Protein AF-A0A401UQ04-F1 (afdb_monomer_lite)

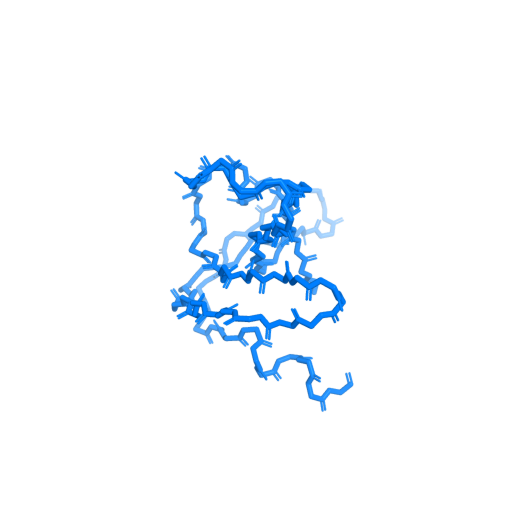pLDDT: mean 78.97, std 14.31, range [36.0, 96.69]

Foldseek 3Di:
DKDKDKDCADPVPRRNQKIKIWMDAEDVVCVVVVVWHTKIFIDGPRHTPDIDWDFTQWYWYADPVGDIDIDGDGDTVVVVVPD

InterPro domains:
  IPR002192 Pyruvate phosphate dikinase, AMP/ATP-binding [PF01326] (2-68)
  IPR006319 Phosphoenolpyruvate synthase [PTHR43030] (2-61)

Organism: NCBI:txid360422

Sequence (83 aa):
MASGIMFTADPISGNSKVTFIDASFGLGEALVSGLVNADIYKAKAGKIIDKKISTKKVAIYGIPKGGTEQRERLMRISRMIKH

Structure (mmCIF, N/CA/C/O backbone):
data_AF-A0A401UQ04-F1
#
_entry.id   AF-A0A401UQ04-F1
#
loop_
_atom_site.group_PDB
_atom_site.id
_atom_site.type_symbol
_atom_site.label_atom_id
_atom_site.label_alt_id
_atom_site.label_comp_id
_atom_site.label_asym_id
_atom_site.label_entity_id
_atom_site.label_seq_id
_atom_site.pdbx_PDB_ins_code
_atom_site.Cartn_x
_atom_site.Cartn_y
_atom_site.Cartn_z
_atom_site.occupancy
_atom_site.B_iso_or_equiv
_atom_site.auth_seq_id
_atom_site.auth_c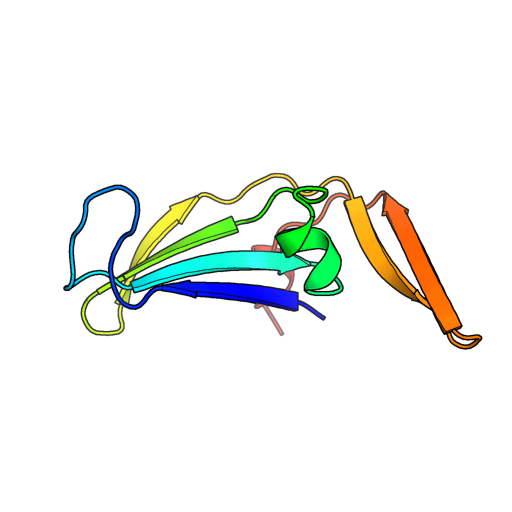omp_id
_atom_site.auth_asym_id
_atom_site.auth_atom_id
_atom_site.pdbx_PDB_model_num
ATOM 1 N N . MET A 1 1 ? 2.498 -10.146 -11.217 1.00 62.47 1 MET A N 1
ATOM 2 C CA . MET A 1 1 ? 3.133 -9.947 -9.899 1.00 62.47 1 MET A CA 1
ATOM 3 C C . MET A 1 1 ? 2.734 -8.582 -9.361 1.00 62.47 1 MET A C 1
ATOM 5 O O . MET A 1 1 ? 2.684 -7.630 -10.138 1.00 62.47 1 MET A O 1
ATOM 9 N N . ALA A 1 2 ? 2.409 -8.513 -8.074 1.00 75.25 2 ALA A N 1
ATOM 10 C CA . ALA A 1 2 ? 2.121 -7.282 -7.344 1.00 75.25 2 ALA A CA 1
ATOM 11 C C . ALA A 1 2 ? 3.004 -7.248 -6.091 1.00 75.25 2 ALA A C 1
ATOM 13 O O . ALA A 1 2 ? 3.390 -8.304 -5.589 1.00 75.25 2 ALA A O 1
ATOM 14 N N . SER A 1 3 ? 3.323 -6.053 -5.617 1.00 82.44 3 SER A N 1
ATOM 15 C CA . SER A 1 3 ? 4.109 -5.814 -4.407 1.00 82.44 3 SER A CA 1
ATOM 16 C C . SER A 1 3 ? 3.492 -4.665 -3.614 1.00 82.44 3 SER A C 1
ATOM 18 O O . SER A 1 3 ? 2.692 -3.894 -4.148 1.00 82.44 3 SER A O 1
ATOM 20 N N . GLY A 1 4 ? 3.812 -4.574 -2.326 1.00 85.12 4 GLY A N 1
ATOM 21 C CA . GLY A 1 4 ? 3.202 -3.579 -1.457 1.00 85.12 4 GLY A CA 1
ATOM 22 C C . GLY A 1 4 ? 3.911 -3.399 -0.123 1.00 85.12 4 GLY A C 1
ATOM 23 O O . GLY A 1 4 ? 4.722 -4.235 0.273 1.00 85.12 4 GLY A O 1
ATOM 24 N N . ILE A 1 5 ? 3.567 -2.313 0.563 1.00 88.50 5 ILE A N 1
ATOM 25 C CA . ILE A 1 5 ? 3.949 -2.013 1.944 1.00 88.50 5 ILE A CA 1
ATOM 26 C C . ILE A 1 5 ? 2.677 -2.043 2.794 1.00 88.50 5 ILE A C 1
ATOM 28 O O . ILE A 1 5 ? 1.622 -1.574 2.369 1.00 88.50 5 ILE A O 1
ATOM 32 N N . MET A 1 6 ? 2.771 -2.586 4.006 1.00 91.81 6 MET A N 1
ATOM 33 C CA . MET A 1 6 ? 1.662 -2.615 4.953 1.00 91.81 6 MET A CA 1
ATOM 34 C C . MET A 1 6 ? 2.088 -2.032 6.296 1.00 91.81 6 MET A C 1
ATOM 36 O O . MET A 1 6 ? 3.113 -2.417 6.852 1.00 91.81 6 MET A O 1
ATOM 40 N N . PHE A 1 7 ? 1.239 -1.166 6.839 1.00 93.12 7 PHE A N 1
ATOM 41 C CA . PHE A 1 7 ? 1.325 -0.665 8.203 1.00 93.12 7 PHE A CA 1
ATOM 42 C C . PHE A 1 7 ? 0.103 -1.142 8.989 1.00 93.12 7 PHE A C 1
ATOM 44 O O . PHE A 1 7 ? -1.031 -1.066 8.513 1.00 93.12 7 PHE A O 1
ATOM 51 N N . THR A 1 8 ? 0.317 -1.631 10.209 1.00 93.00 8 THR A N 1
ATOM 52 C CA . THR A 1 8 ? -0.766 -2.092 11.097 1.00 93.00 8 THR A CA 1
ATOM 53 C C . THR A 1 8 ? -1.547 -0.943 11.743 1.00 93.00 8 THR A C 1
ATOM 55 O O . THR A 1 8 ? -2.634 -1.175 12.264 1.00 93.00 8 THR A O 1
ATOM 58 N N . ALA A 1 9 ? -1.028 0.283 11.653 1.00 94.94 9 ALA A N 1
ATOM 59 C CA . ALA A 1 9 ? -1.690 1.533 12.008 1.00 94.94 9 ALA A CA 1
ATOM 60 C C . ALA A 1 9 ? -1.704 2.475 10.796 1.00 94.94 9 ALA A C 1
ATOM 62 O O . ALA A 1 9 ? -0.776 2.441 9.990 1.00 94.94 9 ALA A O 1
ATOM 63 N N . ASP A 1 10 ? -2.717 3.338 10.685 1.00 94.06 10 ASP A N 1
ATOM 64 C CA . ASP A 1 10 ? -2.772 4.363 9.639 1.00 94.06 10 ASP A CA 1
ATOM 65 C C . ASP A 1 10 ? -1.654 5.394 9.876 1.00 94.06 10 ASP A C 1
ATOM 67 O O . ASP A 1 10 ? -1.739 6.140 10.855 1.00 94.06 10 ASP A O 1
ATOM 71 N N . PRO A 1 11 ? -0.620 5.471 9.017 1.00 91.44 11 PRO A N 1
ATOM 72 C CA . PRO A 1 11 ? 0.516 6.363 9.235 1.00 91.44 11 PRO A CA 1
ATOM 73 C C . PRO A 1 11 ? 0.168 7.837 8.980 1.00 91.44 11 PRO A C 1
ATOM 75 O O . PRO A 1 11 ? 0.915 8.714 9.398 1.00 91.44 11 PRO A O 1
ATOM 78 N N . ILE A 1 12 ? -0.955 8.125 8.309 1.00 91.62 12 ILE A N 1
ATOM 79 C CA . ILE A 1 12 ? -1.410 9.491 8.022 1.00 91.62 12 ILE A CA 1
ATOM 80 C C . ILE A 1 12 ? -2.197 10.035 9.215 1.00 91.62 12 ILE A C 1
ATOM 82 O O . ILE A 1 12 ? -2.000 11.174 9.624 1.00 91.62 12 ILE A O 1
ATOM 86 N N . SER A 1 13 ? -3.108 9.228 9.768 1.00 92.94 13 S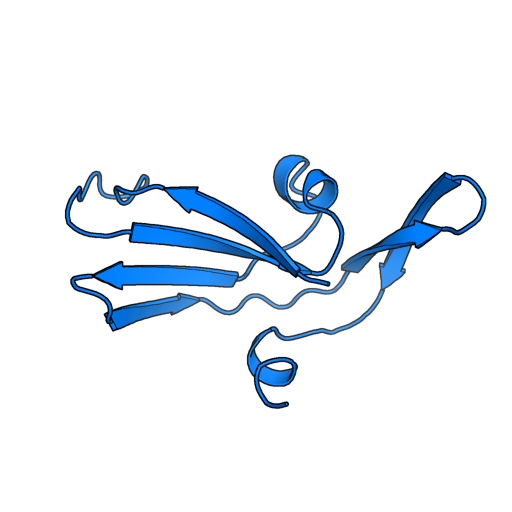ER A N 1
ATOM 87 C CA . SER A 1 13 ? -3.996 9.668 10.853 1.00 92.94 13 SER A CA 1
ATOM 88 C C . SER A 1 13 ? -3.573 9.195 12.249 1.00 92.94 13 SER A C 1
ATOM 90 O O . SER A 1 13 ? -4.238 9.539 13.222 1.00 92.94 13 SER A O 1
ATOM 92 N N . GLY A 1 14 ? -2.574 8.315 12.361 1.00 92.69 14 GLY A N 1
ATOM 93 C CA . GLY A 1 14 ? -2.175 7.648 13.608 1.00 92.69 14 GLY A CA 1
ATOM 94 C C . GLY A 1 14 ? -3.172 6.603 14.131 1.00 92.69 14 GLY A C 1
ATOM 95 O O . GLY A 1 14 ? -3.063 6.155 15.272 1.00 92.69 14 GLY A O 1
ATOM 96 N N . ASN A 1 15 ? -4.182 6.212 13.344 1.00 94.12 15 ASN A N 1
ATOM 97 C CA . ASN A 1 15 ? -5.242 5.327 13.828 1.00 94.12 15 ASN A CA 1
ATOM 98 C C . ASN A 1 15 ? -4.776 3.866 13.850 1.00 94.12 15 ASN A C 1
ATOM 100 O O . ASN A 1 15 ? -4.795 3.180 12.829 1.00 94.12 15 ASN A O 1
ATOM 104 N N . SER A 1 16 ? -4.431 3.366 15.036 1.00 95.75 16 SER A N 1
ATOM 105 C CA . SER A 1 16 ? -3.962 1.990 15.258 1.00 95.75 16 SER A CA 1
ATOM 106 C C . SER A 1 16 ? -5.009 0.899 15.022 1.00 95.75 16 SER A C 1
ATOM 108 O O . SER A 1 16 ? -4.676 -0.281 15.015 1.00 95.75 16 SER A O 1
ATOM 110 N N . LYS A 1 17 ? -6.281 1.262 14.811 1.00 96.56 17 LYS A N 1
ATOM 111 C CA . LYS A 1 17 ? -7.345 0.311 14.450 1.00 96.56 17 LYS A CA 1
ATOM 112 C C . LYS A 1 17 ? -7.497 0.142 12.939 1.00 96.56 17 LYS A C 1
ATOM 114 O O . LYS A 1 17 ? -8.380 -0.601 12.510 1.00 96.56 17 LYS A O 1
ATOM 119 N N . VAL A 1 18 ? -6.719 0.871 12.142 1.00 96.56 18 VAL A N 1
ATOM 120 C CA . VAL A 1 18 ? -6.789 0.856 10.683 1.00 96.56 18 VAL A CA 1
ATOM 121 C C . VAL A 1 18 ? -5.468 0.342 10.130 1.00 96.56 18 VAL A C 1
ATOM 123 O O . VAL A 1 18 ? -4.423 0.938 10.351 1.00 96.56 18 VAL A O 1
ATOM 126 N N . THR A 1 19 ? -5.532 -0.745 9.372 1.00 96.69 19 THR A N 1
ATOM 127 C CA . THR A 1 19 ? -4.413 -1.229 8.567 1.00 96.69 19 THR A CA 1
ATOM 128 C C . THR A 1 19 ? -4.350 -0.418 7.281 1.00 96.69 19 THR A C 1
ATOM 130 O O . THR A 1 19 ? -5.354 -0.297 6.575 1.00 96.69 19 THR A O 1
ATOM 133 N N . PHE A 1 20 ? -3.176 0.120 6.971 1.00 95.31 20 PHE A N 1
ATOM 134 C CA . PHE A 1 20 ? -2.901 0.863 5.748 1.00 95.31 20 PHE A CA 1
ATOM 135 C C . PHE A 1 20 ? -2.050 0.006 4.815 1.00 95.31 20 PHE A C 1
ATOM 137 O O . PHE A 1 20 ? -1.037 -0.552 5.2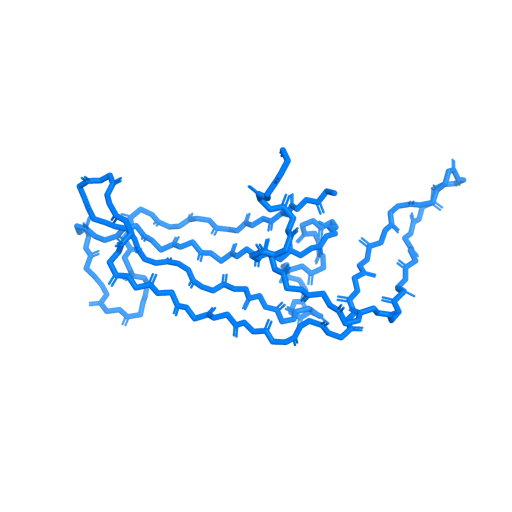34 1.00 95.31 20 PHE A O 1
ATOM 144 N N . ILE A 1 21 ? -2.462 -0.101 3.556 1.00 92.94 21 ILE A N 1
ATOM 145 C CA . ILE A 1 21 ? -1.792 -0.915 2.544 1.00 92.94 21 ILE A CA 1
ATOM 146 C C . ILE A 1 21 ? -1.524 -0.033 1.333 1.00 92.94 21 ILE A C 1
ATOM 148 O O . ILE A 1 21 ? -2.449 0.544 0.761 1.00 92.94 21 ILE A O 1
ATOM 152 N N . ASP A 1 22 ? -0.265 0.017 0.934 1.00 89.12 22 ASP A N 1
ATOM 153 C CA . ASP A 1 22 ? 0.197 0.601 -0.312 1.00 89.12 22 ASP A CA 1
ATOM 154 C C . ASP A 1 22 ? 0.538 -0.551 -1.274 1.00 89.12 22 ASP A C 1
ATOM 156 O O . ASP A 1 22 ? 1.351 -1.408 -0.933 1.00 89.12 22 ASP A O 1
ATOM 160 N N . ALA A 1 23 ? -0.117 -0.637 -2.437 1.00 86.06 23 ALA A N 1
ATOM 161 C CA . ALA A 1 23 ? 0.052 -1.740 -3.382 1.00 86.06 23 ALA A CA 1
ATOM 162 C C . ALA A 1 23 ? 0.285 -1.260 -4.820 1.00 86.06 23 ALA A C 1
ATOM 164 O O . ALA A 1 23 ? -0.517 -0.522 -5.401 1.00 86.06 23 ALA A O 1
ATOM 165 N N . SER A 1 24 ? 1.336 -1.771 -5.456 1.00 80.81 24 SER A N 1
ATOM 166 C CA . SER A 1 24 ? 1.668 -1.478 -6.848 1.00 80.81 24 SER A CA 1
ATOM 167 C C . SER A 1 24 ? 1.983 -2.733 -7.664 1.00 80.81 24 SER A C 1
ATOM 169 O O . SER A 1 24 ? 2.077 -3.851 -7.155 1.00 80.81 24 SER A O 1
ATOM 171 N N . PHE A 1 25 ? 2.084 -2.557 -8.981 1.00 72.75 25 PHE A N 1
ATOM 172 C CA . PHE A 1 25 ? 2.520 -3.619 -9.882 1.00 72.75 25 PHE A CA 1
ATOM 173 C C . PHE A 1 25 ? 4.038 -3.668 -9.981 1.00 72.75 25 PHE A C 1
ATOM 175 O O . PHE A 1 25 ? 4.706 -2.637 -9.961 1.00 72.75 25 PHE A O 1
ATOM 182 N N . GLY A 1 26 ? 4.553 -4.873 -10.217 1.00 70.75 26 GLY A N 1
ATOM 183 C CA . GLY A 1 26 ? 5.981 -5.087 -10.414 1.00 70.75 26 GLY A CA 1
ATOM 184 C C . GLY A 1 26 ? 6.731 -5.346 -9.112 1.00 70.75 26 GLY A C 1
ATOM 185 O O . GLY A 1 26 ? 6.133 -5.692 -8.089 1.00 70.75 26 GLY A O 1
ATOM 186 N N . LEU A 1 27 ? 8.054 -5.241 -9.187 1.00 72.75 27 LEU A N 1
ATOM 187 C CA . LEU A 1 27 ? 8.970 -5.468 -8.067 1.00 72.75 27 LEU A CA 1
ATOM 188 C C . LEU A 1 27 ? 8.781 -4.437 -6.948 1.00 72.75 27 LEU A C 1
ATOM 190 O O . LEU A 1 27 ? 8.579 -3.256 -7.219 1.00 72.75 27 LEU A O 1
ATOM 194 N N . GLY A 1 28 ? 8.905 -4.885 -5.693 1.00 67.75 28 GLY A N 1
ATOM 195 C CA . GLY A 1 28 ? 8.743 -4.023 -4.514 1.00 67.75 28 GLY A CA 1
ATOM 196 C C . GLY A 1 28 ? 9.734 -2.859 -4.468 1.00 67.75 28 GLY A C 1
ATOM 197 O O . GLY A 1 28 ? 9.402 -1.793 -3.961 1.00 67.75 28 GLY A O 1
ATOM 198 N N . GLU A 1 29 ? 10.904 -3.010 -5.086 1.00 68.50 29 GLU A N 1
ATOM 199 C CA . GLU A 1 29 ? 11.902 -1.944 -5.235 1.00 68.50 29 GLU A CA 1
ATOM 200 C C . GLU A 1 29 ? 11.346 -0.725 -5.981 1.00 68.50 29 GLU A C 1
ATOM 202 O O . GLU A 1 29 ? 11.639 0.408 -5.609 1.00 68.50 29 GLU A O 1
ATOM 207 N N . ALA A 1 30 ? 10.481 -0.934 -6.980 1.00 69.56 30 ALA A N 1
ATOM 208 C CA . ALA A 1 30 ? 9.837 0.149 -7.723 1.00 69.56 30 ALA A CA 1
ATOM 209 C C . ALA A 1 30 ? 8.965 1.021 -6.814 1.00 69.56 30 ALA A C 1
ATOM 211 O O . ALA A 1 30 ? 8.920 2.243 -6.970 1.00 69.56 30 ALA A O 1
ATOM 212 N N . LEU A 1 31 ? 8.276 0.372 -5.871 1.00 63.88 31 LEU A N 1
ATOM 213 C CA . LEU A 1 31 ? 7.408 1.023 -4.903 1.00 63.88 31 LEU A CA 1
ATOM 214 C C . LEU A 1 31 ? 8.229 1.788 -3.861 1.00 63.88 31 LEU A C 1
ATOM 216 O O . LEU A 1 31 ? 7.972 2.966 -3.633 1.00 63.88 31 LEU A O 1
ATOM 220 N N . VAL A 1 32 ? 9.253 1.149 -3.289 1.00 64.69 32 VAL A N 1
ATOM 221 C CA . VAL A 1 32 ? 10.146 1.773 -2.295 1.00 64.69 32 VAL A CA 1
ATOM 222 C C . VAL A 1 32 ? 10.885 2.981 -2.885 1.00 64.69 32 VAL A C 1
ATOM 224 O O . VAL A 1 32 ? 11.103 3.969 -2.191 1.00 64.69 32 VAL A O 1
ATOM 227 N N . SER A 1 33 ? 11.207 2.939 -4.179 1.00 66.50 33 SER A N 1
ATOM 228 C CA . SER A 1 33 ? 11.887 4.029 -4.893 1.00 66.50 33 SER A CA 1
ATOM 229 C C . SER A 1 33 ? 10.965 5.197 -5.282 1.00 66.50 33 SER A C 1
ATOM 231 O O . SER A 1 33 ? 11.435 6.172 -5.862 1.00 66.50 33 SER A O 1
ATOM 233 N N . GLY A 1 34 ? 9.650 5.100 -5.038 1.00 67.38 34 GLY A N 1
ATOM 234 C CA . GLY A 1 34 ? 8.670 6.125 -5.428 1.00 67.38 34 GLY A CA 1
ATOM 235 C C . GLY A 1 34 ? 8.443 6.255 -6.942 1.00 67.38 34 GLY A C 1
ATOM 236 O O . GLY A 1 34 ? 7.835 7.221 -7.396 1.00 67.38 34 GLY A O 1
ATOM 237 N N . LEU A 1 35 ? 8.920 5.292 -7.738 1.00 64.62 35 LEU A N 1
ATOM 238 C CA . LEU A 1 35 ? 8.888 5.344 -9.206 1.00 64.62 35 LEU A CA 1
ATOM 239 C C . LEU A 1 35 ? 7.530 4.939 -9.795 1.00 64.62 35 LEU A C 1
ATOM 241 O O . LEU A 1 35 ? 7.257 5.180 -10.972 1.00 64.62 35 LEU A O 1
ATOM 245 N N . VAL A 1 36 ? 6.672 4.305 -8.994 1.00 70.12 36 VAL A N 1
ATOM 246 C CA . VAL A 1 36 ? 5.352 3.838 -9.421 1.00 70.12 36 VAL A CA 1
ATOM 247 C C . VAL A 1 36 ? 4.257 4.395 -8.525 1.00 70.12 36 VAL A C 1
ATOM 249 O O . VAL A 1 36 ? 4.330 4.351 -7.303 1.00 70.12 36 VAL A O 1
ATOM 252 N N . ASN A 1 37 ? 3.188 4.868 -9.159 1.00 71.50 37 ASN A N 1
ATOM 253 C CA . ASN A 1 37 ? 1.953 5.195 -8.466 1.00 71.50 37 ASN A CA 1
ATOM 254 C C . ASN A 1 37 ? 1.303 3.921 -7.928 1.00 71.50 37 ASN A C 1
ATOM 256 O O . ASN A 1 37 ? 1.119 2.954 -8.671 1.00 71.50 37 ASN A O 1
ATOM 260 N N . ALA A 1 38 ? 0.882 3.947 -6.674 1.00 78.69 38 ALA A N 1
ATOM 261 C CA . ALA A 1 38 ? 0.283 2.798 -6.029 1.00 78.69 38 ALA A CA 1
ATOM 262 C C . ALA A 1 38 ? -1.191 3.007 -5.680 1.00 78.69 38 ALA A C 1
ATOM 264 O O . ALA A 1 38 ? -1.693 4.133 -5.636 1.00 78.69 38 ALA A O 1
ATOM 265 N N . ASP A 1 39 ? -1.897 1.900 -5.480 1.00 87.00 39 ASP A N 1
ATOM 266 C CA . ASP A 1 39 ? -3.234 1.919 -4.906 1.00 87.00 39 ASP A CA 1
ATOM 267 C C . ASP A 1 39 ? -3.118 1.891 -3.389 1.00 87.00 39 ASP A C 1
ATOM 269 O O . ASP A 1 39 ? -2.364 1.097 -2.832 1.00 87.00 39 ASP A O 1
ATOM 273 N N . ILE A 1 40 ? -3.913 2.726 -2.732 1.00 90.12 40 ILE A N 1
ATOM 274 C CA . ILE A 1 40 ? -4.001 2.760 -1.277 1.00 90.12 40 ILE A CA 1
ATOM 275 C C . ILE A 1 40 ? -5.277 2.043 -0.861 1.00 90.12 40 ILE A C 1
ATOM 277 O O . ILE A 1 40 ? -6.362 2.354 -1.361 1.00 90.12 40 ILE A O 1
ATOM 281 N N . TYR A 1 41 ? -5.156 1.128 0.092 1.00 93.25 41 TYR A N 1
ATOM 282 C CA . TYR A 1 41 ? -6.280 0.492 0.764 1.00 93.25 41 TYR A CA 1
ATOM 283 C C . TYR A 1 41 ? -6.196 0.753 2.261 1.00 93.25 41 TYR A C 1
ATOM 285 O O . TYR A 1 41 ? -5.120 0.705 2.858 1.00 93.25 41 TYR A O 1
ATOM 293 N N . LYS A 1 42 ? -7.353 0.979 2.878 1.00 95.25 42 LYS A N 1
ATOM 294 C CA . LYS A 1 42 ? -7.486 0.988 4.334 1.00 95.25 42 LYS A CA 1
ATOM 295 C C . LYS A 1 42 ? -8.439 -0.111 4.753 1.00 95.25 42 LYS A C 1
ATOM 297 O O . LYS A 1 42 ? -9.537 -0.227 4.203 1.00 95.25 42 LYS A O 1
ATOM 302 N N . ALA A 1 43 ? -8.034 -0.901 5.737 1.00 95.88 43 ALA A N 1
ATOM 303 C CA . ALA A 1 43 ? -8.838 -1.975 6.294 1.00 95.88 43 ALA A CA 1
ATOM 304 C C . ALA A 1 43 ? -9.034 -1.790 7.798 1.00 95.88 43 ALA A C 1
ATOM 306 O O . ALA A 1 43 ? -8.148 -1.317 8.503 1.00 95.88 43 ALA A O 1
ATOM 307 N N . LYS A 1 44 ? -10.198 -2.186 8.304 1.00 95.88 44 LYS A N 1
ATOM 308 C CA . LYS A 1 44 ? -10.510 -2.207 9.734 1.00 95.88 44 LYS A CA 1
ATOM 309 C C . LYS A 1 44 ? -11.367 -3.426 10.028 1.00 95.88 44 LYS A C 1
ATOM 311 O O . LYS A 1 44 ? -12.341 -3.674 9.322 1.00 95.88 44 LYS A O 1
ATOM 316 N N . ALA A 1 45 ? -10.997 -4.189 11.057 1.00 93.81 45 ALA A N 1
ATOM 317 C CA . ALA A 1 45 ? -11.684 -5.429 11.435 1.00 93.81 45 ALA A CA 1
ATOM 318 C C . ALA A 1 45 ? -11.902 -6.390 10.241 1.00 93.81 45 ALA A C 1
ATOM 320 O O . ALA A 1 45 ? -13.003 -6.889 10.019 1.00 93.81 45 ALA A O 1
ATOM 321 N N . GLY A 1 46 ? -10.861 -6.584 9.422 1.00 90.12 46 GLY A N 1
ATOM 322 C CA . GLY A 1 46 ? -10.892 -7.483 8.259 1.00 90.12 46 GLY A CA 1
ATOM 323 C C . GLY A 1 46 ? -11.692 -6.982 7.049 1.00 90.12 46 GLY A C 1
ATOM 324 O O . GLY A 1 46 ? -11.786 -7.696 6.056 1.00 90.12 46 GLY A O 1
ATOM 325 N N . LYS A 1 47 ? -12.261 -5.770 7.093 1.00 94.44 47 LYS A N 1
ATOM 326 C CA . LYS A 1 47 ? -13.039 -5.183 5.990 1.00 94.44 47 LYS A CA 1
ATOM 327 C C . LYS A 1 47 ? -12.319 -3.982 5.389 1.00 94.44 47 LYS A C 1
ATOM 329 O O . LYS A 1 47 ? -11.785 -3.158 6.127 1.00 94.44 47 LYS A O 1
ATOM 334 N N . ILE A 1 48 ? -12.348 -3.854 4.061 1.00 94.19 48 ILE A N 1
ATOM 335 C CA . ILE A 1 48 ? -11.878 -2.647 3.368 1.00 94.19 48 ILE A CA 1
ATOM 336 C C . ILE A 1 48 ? -12.862 -1.510 3.647 1.00 94.19 48 ILE A C 1
ATOM 338 O O . ILE A 1 48 ? -14.048 -1.632 3.344 1.00 94.19 48 ILE A O 1
ATOM 342 N N . ILE A 1 49 ? -12.365 -0.421 4.226 1.00 96.00 49 ILE A N 1
ATOM 343 C CA . ILE A 1 49 ? -13.150 0.774 4.564 1.00 96.00 49 ILE A CA 1
ATOM 344 C C . ILE A 1 49 ? -12.873 1.946 3.622 1.00 96.00 49 ILE A C 1
ATOM 346 O O . ILE A 1 49 ? -13.702 2.842 3.522 1.00 96.00 49 ILE A O 1
ATOM 350 N N . ASP A 1 50 ? -11.735 1.936 2.924 1.00 94.38 50 ASP A N 1
ATOM 351 C CA . ASP A 1 50 ? -11.390 2.948 1.927 1.00 94.38 50 ASP A CA 1
ATOM 352 C C . ASP A 1 50 ? -10.465 2.364 0.851 1.00 94.38 50 ASP A C 1
ATOM 354 O O . ASP A 1 50 ? -9.686 1.437 1.109 1.00 94.38 50 ASP A O 1
ATOM 358 N N . LYS A 1 51 ? -10.566 2.910 -0.363 1.00 91.81 51 LYS A N 1
ATOM 359 C CA . LYS A 1 51 ? -9.720 2.564 -1.506 1.00 91.81 51 LYS A CA 1
ATOM 360 C C . LYS A 1 51 ? -9.458 3.796 -2.370 1.00 91.81 51 LYS A C 1
ATOM 362 O O . LYS A 1 51 ? -10.383 4.421 -2.886 1.00 91.81 51 LYS A O 1
ATOM 367 N N . LYS A 1 52 ? -8.187 4.073 -2.643 1.00 88.12 52 LYS A N 1
ATOM 368 C CA . LYS A 1 52 ? -7.759 5.049 -3.646 1.00 88.12 52 LYS A CA 1
ATOM 369 C C . LYS A 1 52 ? -6.998 4.317 -4.737 1.00 88.12 52 LYS A C 1
ATOM 371 O O . LYS A 1 52 ? -5.886 3.852 -4.520 1.00 88.12 52 LYS A O 1
ATOM 376 N N . ILE A 1 53 ? -7.609 4.212 -5.914 1.00 82.81 53 ILE A N 1
ATOM 377 C CA . ILE A 1 53 ? -7.006 3.533 -7.063 1.00 82.81 53 ILE A CA 1
ATOM 378 C C . ILE A 1 53 ? -6.269 4.561 -7.911 1.00 82.81 53 ILE A C 1
ATOM 380 O O . ILE A 1 53 ? -6.896 5.460 -8.476 1.00 82.81 53 ILE A O 1
ATOM 384 N N . SER A 1 54 ? -4.955 4.413 -8.020 1.00 78.38 54 SER A N 1
ATOM 385 C CA . SER A 1 54 ? -4.127 5.281 -8.839 1.00 78.38 54 SER A CA 1
ATOM 386 C C . SER A 1 54 ? -3.960 4.731 -10.252 1.00 78.38 54 SER A C 1
ATOM 388 O O . SER A 1 54 ? -4.002 3.521 -10.507 1.00 78.38 54 SER A O 1
ATOM 390 N N . THR A 1 55 ? -3.775 5.645 -11.203 1.00 69.19 55 THR A N 1
ATOM 391 C CA . THR A 1 55 ? -3.448 5.274 -12.579 1.00 69.19 55 THR A CA 1
ATOM 392 C C . THR A 1 55 ? -1.962 4.972 -12.649 1.00 69.19 55 THR A C 1
ATOM 394 O O . THR A 1 55 ? -1.120 5.864 -12.515 1.00 69.19 55 THR A O 1
ATOM 397 N N . LYS A 1 56 ? -1.642 3.700 -12.872 1.00 69.38 56 LYS A N 1
ATOM 398 C CA . LYS A 1 56 ? -0.266 3.235 -13.009 1.00 69.38 56 LYS A CA 1
ATOM 399 C C . LYS A 1 56 ? 0.087 3.281 -14.485 1.00 69.38 56 LYS A C 1
ATOM 401 O O . LYS A 1 56 ? -0.549 2.592 -15.278 1.00 69.38 56 LYS A O 1
ATOM 406 N N . LYS A 1 57 ? 1.025 4.155 -14.851 1.00 65.94 57 LYS A N 1
ATOM 407 C CA . LYS A 1 57 ? 1.523 4.289 -16.231 1.00 65.94 57 LYS A CA 1
ATOM 408 C C . LYS A 1 57 ? 2.707 3.365 -16.505 1.00 65.94 57 LYS A C 1
ATOM 410 O O . LYS A 1 57 ? 2.986 3.060 -17.654 1.00 65.94 57 LYS A O 1
ATOM 415 N N . VAL A 1 58 ? 3.376 2.915 -15.449 1.00 68.00 58 VAL A N 1
ATOM 416 C CA . VAL A 1 58 ? 4.671 2.246 -15.493 1.00 68.00 58 VAL A CA 1
ATOM 417 C C . VAL A 1 58 ? 4.650 1.037 -14.558 1.00 68.00 58 VAL A C 1
ATOM 419 O O . VAL A 1 58 ? 4.091 1.121 -13.464 1.00 68.00 58 VAL A O 1
ATOM 422 N N . ALA A 1 59 ? 5.275 -0.067 -14.970 1.00 71.69 59 ALA A N 1
ATOM 423 C CA . ALA A 1 59 ? 5.579 -1.210 -14.113 1.00 71.69 59 ALA A CA 1
ATOM 424 C C . ALA A 1 59 ? 7.020 -1.694 -14.346 1.00 71.69 59 ALA A C 1
ATOM 426 O O . ALA A 1 59 ? 7.501 -1.683 -15.480 1.00 71.69 59 ALA A O 1
ATOM 427 N N . ILE A 1 60 ? 7.689 -2.126 -13.273 1.00 74.50 60 ILE A N 1
ATOM 428 C CA . ILE A 1 60 ? 9.058 -2.662 -13.321 1.00 74.50 60 ILE A C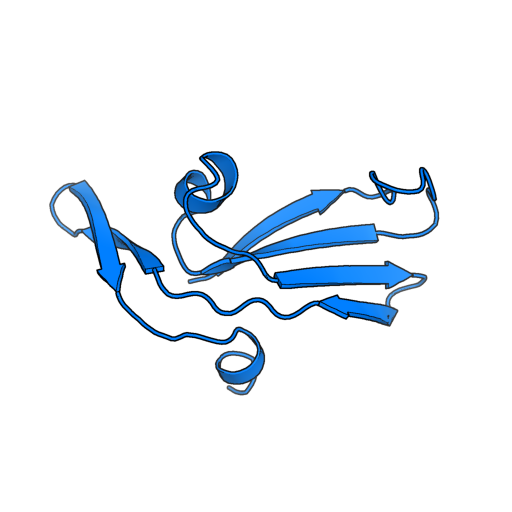A 1
ATOM 429 C C . ILE A 1 60 ? 9.020 -4.191 -13.259 1.00 74.50 60 ILE A C 1
ATOM 431 O O . ILE A 1 60 ? 8.392 -4.771 -12.367 1.00 74.50 60 ILE A O 1
ATOM 435 N N . TYR A 1 61 ? 9.711 -4.836 -14.195 1.00 75.06 61 TYR A N 1
ATOM 436 C CA . TYR A 1 61 ? 9.791 -6.289 -14.333 1.00 75.06 61 TYR A CA 1
ATOM 437 C C . TYR A 1 61 ? 11.235 -6.770 -14.224 1.00 75.06 61 TYR A C 1
ATOM 439 O O . TYR A 1 61 ? 12.143 -6.106 -14.712 1.00 75.06 61 TYR A O 1
ATOM 447 N N . GLY A 1 62 ? 11.447 -7.942 -13.626 1.00 75.94 62 GLY A N 1
ATOM 448 C CA . GLY A 1 62 ? 12.734 -8.631 -13.713 1.00 75.94 62 GLY A CA 1
ATOM 449 C C . GLY A 1 62 ? 12.911 -9.254 -15.097 1.00 75.94 62 GLY A C 1
ATOM 450 O O . GLY A 1 62 ? 11.945 -9.774 -15.664 1.00 75.94 62 GLY A O 1
ATOM 451 N N . ILE A 1 63 ? 14.129 -9.212 -15.636 1.00 86.06 63 ILE A N 1
ATOM 452 C CA . ILE A 1 63 ? 14.457 -9.846 -16.919 1.00 86.06 63 ILE A CA 1
ATOM 453 C C . ILE A 1 63 ? 15.262 -11.141 -16.707 1.00 86.06 63 ILE A C 1
ATOM 455 O O . ILE A 1 63 ? 16.047 -11.219 -15.761 1.00 86.06 63 ILE A O 1
ATOM 459 N N . PRO A 1 64 ? 15.122 -12.163 -17.580 1.00 79.62 64 PRO A N 1
ATOM 460 C CA . PRO A 1 64 ? 15.729 -13.484 -17.364 1.00 79.62 64 PRO A CA 1
ATOM 461 C C . PRO A 1 64 ? 17.257 -13.495 -17.215 1.00 79.62 64 PRO A C 1
ATOM 463 O O . PRO A 1 64 ? 17.806 -14.429 -16.644 1.00 79.62 64 PRO A O 1
ATOM 466 N N . LYS A 1 65 ? 17.948 -12.472 -17.733 1.00 85.31 65 LYS A N 1
ATOM 467 C CA . LYS A 1 65 ? 19.414 -12.342 -17.680 1.00 85.31 65 LYS A CA 1
ATOM 468 C C . LYS A 1 65 ? 19.922 -11.543 -16.468 1.00 85.31 65 LYS A C 1
ATOM 470 O O . LYS A 1 65 ? 21.110 -11.249 -16.401 1.00 85.31 65 LYS A O 1
ATOM 475 N N . GLY A 1 66 ? 19.040 -11.207 -15.525 1.00 80.19 66 GLY A N 1
ATOM 476 C CA . GLY A 1 66 ? 19.344 -10.332 -14.394 1.00 80.19 66 GLY A CA 1
ATOM 477 C C . GLY A 1 66 ? 19.142 -8.851 -14.726 1.00 80.19 66 GLY A C 1
ATOM 478 O O . GLY A 1 66 ? 19.231 -8.441 -15.881 1.00 80.19 66 GLY A O 1
ATOM 479 N N . GLY A 1 67 ? 18.840 -8.054 -13.700 1.00 82.75 67 GLY A N 1
ATOM 480 C CA . GLY A 1 67 ? 18.434 -6.654 -13.841 1.00 82.75 67 GLY A CA 1
ATOM 481 C C . GLY A 1 67 ? 16.918 -6.473 -13.967 1.00 82.75 67 GLY A C 1
ATOM 482 O O . GLY A 1 67 ? 16.139 -7.429 -13.869 1.00 82.75 67 GLY A O 1
ATOM 483 N N . THR A 1 68 ? 16.496 -5.227 -14.167 1.00 83.81 68 THR A N 1
ATOM 484 C CA . THR A 1 68 ? 15.085 -4.841 -14.250 1.00 83.81 68 THR A CA 1
ATOM 485 C C . THR A 1 68 ? 14.814 -3.985 -15.484 1.00 83.81 68 THR A C 1
ATOM 487 O O . THR A 1 68 ? 15.687 -3.277 -15.978 1.00 83.81 68 THR A O 1
ATOM 490 N N . GLU A 1 69 ? 13.593 -4.066 -16.007 1.00 82.62 69 GLU A N 1
ATOM 491 C CA . GLU A 1 69 ? 13.122 -3.270 -17.137 1.00 82.62 69 GLU A CA 1
ATOM 492 C C . GLU A 1 69 ? 11.845 -2.522 -16.748 1.00 82.62 69 GLU A C 1
ATOM 494 O O . GLU A 1 69 ? 10.902 -3.100 -16.192 1.00 82.62 69 GLU A O 1
ATOM 499 N N . GLN A 1 70 ? 11.806 -1.233 -17.074 1.00 76.94 70 GLN A N 1
ATOM 500 C CA . GLN A 1 70 ? 10.628 -0.391 -16.942 1.00 76.94 70 GLN A CA 1
ATOM 501 C C . GLN A 1 70 ? 9.772 -0.503 -18.206 1.00 76.94 70 GLN A C 1
ATOM 503 O O . GLN A 1 70 ? 10.242 -0.222 -19.304 1.00 76.94 70 GLN A O 1
ATOM 508 N N . ARG A 1 71 ? 8.497 -0.873 -18.064 1.00 77.75 71 ARG A N 1
ATOM 509 C CA . ARG A 1 71 ? 7.550 -0.938 -19.187 1.00 77.75 71 ARG A CA 1
ATOM 510 C C . ARG A 1 71 ? 6.369 -0.016 -18.947 1.00 77.75 71 ARG A C 1
ATOM 512 O O . ARG A 1 71 ? 5.760 -0.042 -17.874 1.00 77.75 71 ARG A O 1
ATOM 519 N N . GLU A 1 72 ? 6.015 0.767 -19.961 1.00 68.31 72 GLU A N 1
ATOM 520 C CA . GLU A 1 72 ? 4.793 1.563 -19.937 1.00 68.31 72 G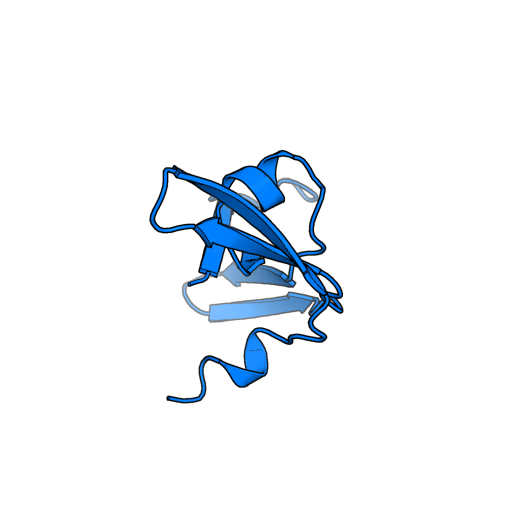LU A CA 1
ATOM 521 C C . GLU A 1 72 ? 3.575 0.665 -20.154 1.00 68.31 72 GLU A C 1
ATOM 523 O O . GLU A 1 72 ? 3.449 -0.046 -21.153 1.00 68.31 72 GLU A O 1
ATOM 528 N N . ARG A 1 73 ? 2.660 0.669 -19.185 1.00 65.69 73 ARG A N 1
ATOM 529 C CA . ARG A 1 73 ? 1.391 -0.046 -19.282 1.00 65.69 73 ARG A CA 1
ATOM 530 C C . ARG A 1 73 ? 0.370 0.606 -18.368 1.00 65.69 73 ARG A C 1
ATOM 532 O O . ARG A 1 73 ? 0.550 0.627 -17.155 1.00 65.69 73 ARG A O 1
ATOM 539 N N . LEU A 1 74 ? -0.740 1.070 -18.941 1.00 61.47 74 LEU A N 1
ATOM 540 C CA . LEU A 1 74 ? -1.907 1.500 -18.172 1.00 61.47 74 LEU A CA 1
ATOM 541 C C . LEU A 1 74 ? -2.527 0.286 -17.474 1.00 61.47 74 LEU A C 1
ATOM 543 O O . LEU A 1 74 ? -3.214 -0.522 -18.102 1.00 61.47 74 LEU A O 1
ATOM 547 N N . MET A 1 75 ? -2.293 0.146 -16.172 1.00 62.31 75 MET A N 1
ATOM 548 C CA . MET A 1 75 ? -2.835 -0.963 -15.388 1.00 62.31 75 MET A CA 1
ATOM 549 C C . MET A 1 75 ? -3.592 -0.476 -14.147 1.00 62.31 75 MET A C 1
ATOM 551 O O . MET A 1 75 ? -3.172 0.444 -13.448 1.00 62.31 75 MET A O 1
ATOM 555 N N . ARG A 1 76 ? -4.713 -1.143 -13.843 1.00 61.19 76 ARG A N 1
ATOM 556 C CA . ARG A 1 76 ? -5.492 -0.994 -12.598 1.00 61.19 76 ARG A CA 1
ATOM 557 C C . ARG A 1 76 ? -5.465 -2.321 -11.844 1.00 61.19 76 ARG A C 1
ATOM 559 O O . ARG A 1 76 ? -5.764 -3.341 -12.462 1.00 61.19 76 ARG A O 1
ATOM 566 N N . ILE A 1 77 ? -5.170 -2.328 -10.536 1.00 57.50 77 ILE A N 1
ATOM 567 C CA . ILE A 1 77 ? -5.149 -3.579 -9.737 1.00 57.50 77 ILE A CA 1
ATOM 568 C C . ILE A 1 77 ? -6.523 -4.248 -9.735 1.00 57.50 77 ILE A C 1
ATOM 570 O O . ILE A 1 77 ? -6.607 -5.468 -9.841 1.00 57.50 77 ILE A O 1
ATOM 574 N N . SER A 1 78 ? -7.607 -3.468 -9.779 1.00 56.66 78 SER A N 1
ATOM 575 C CA . SER A 1 78 ? -8.972 -4.000 -9.878 1.00 56.66 78 SER A CA 1
ATOM 576 C C . SER A 1 78 ? -9.235 -4.881 -11.108 1.00 56.66 78 SER A C 1
ATOM 578 O O . SER A 1 78 ? -10.171 -5.676 -11.082 1.00 56.66 78 SER A O 1
ATOM 580 N N . ARG A 1 79 ? -8.436 -4.772 -12.182 1.00 56.22 79 ARG A N 1
ATOM 581 C CA . ARG A 1 79 ? -8.538 -5.654 -13.357 1.00 56.22 79 ARG A CA 1
ATOM 582 C C . ARG A 1 79 ? -7.830 -7.000 -13.174 1.00 56.22 79 ARG A C 1
ATOM 584 O O . ARG A 1 79 ? -8.129 -7.908 -13.934 1.00 56.22 79 ARG A O 1
ATOM 591 N N . MET A 1 80 ? -6.924 -7.139 -12.204 1.00 51.34 80 MET A N 1
ATOM 592 C CA . MET A 1 80 ? -6.122 -8.357 -12.017 1.00 51.34 80 MET A CA 1
ATOM 593 C C . MET A 1 80 ? -6.628 -9.286 -10.906 1.00 51.34 80 MET A C 1
ATOM 595 O O . MET A 1 80 ? -6.294 -10.459 -10.939 1.00 51.34 80 MET A O 1
ATOM 599 N N . ILE A 1 81 ? -7.469 -8.812 -9.979 1.00 48.19 81 ILE A N 1
ATOM 600 C CA . ILE A 1 81 ? -8.079 -9.646 -8.914 1.00 48.19 81 ILE A CA 1
ATOM 601 C C . ILE A 1 81 ? -9.332 -10.405 -9.431 1.00 48.19 81 ILE A C 1
ATOM 603 O O . ILE A 1 81 ? -10.072 -11.009 -8.668 1.00 48.19 81 ILE A O 1
ATOM 607 N N . LYS A 1 82 ? -9.618 -10.366 -10.741 1.00 41.00 82 LYS A N 1
ATOM 608 C CA . LYS A 1 82 ? -10.786 -11.033 -11.353 1.00 41.00 82 LYS A CA 1
ATOM 609 C C . LYS A 1 82 ? -10.522 -12.456 -11.883 1.00 41.00 82 LYS A C 1
ATOM 611 O O . LYS A 1 82 ? -11.389 -12.979 -12.577 1.00 41.00 82 LYS A O 1
ATOM 616 N N . HIS A 1 83 ? -9.395 -13.084 -11.551 1.00 36.00 83 HIS A N 1
ATOM 617 C CA . HIS A 1 83 ? -9.116 -14.490 -11.865 1.00 36.00 83 HIS A CA 1
ATOM 618 C C . HIS A 1 83 ? -8.486 -15.205 -10.679 1.00 36.00 83 HIS A C 1
ATOM 620 O O . HIS A 1 83 ? -7.617 -14.579 -10.030 1.00 36.00 83 HIS A O 1
#

Secondary structure (DSSP, 8-state):
-EEEEEESS-TTT--TTSEEEEEEEB-HHHHHTT-S--EEEEEETTEEEEEE---EEEEEEE-TTSSEEEEEEEE-GGGTTT-

Radius of gyration: 13.9 Å; chains: 1; bounding box: 33×24×35 Å